Protein AF-A0A0G4L3D1-F1 (afdb_monomer_lite)

Radius of gyration: 15.64 Å; chains: 1; bounding box: 36×28×58 Å

Secondary structure (DSSP, 8-state):
----------PPPTT--EEEEEE-SSEEEEEETTS-EEEEETTS-EEEEE--SS-SEEEEEEETTEEEEEEEEEE-TTSSEEEEEEEEETTTTEEEEEEEEP-PPTT-EEEEEEEETTEEEEEEE-

Foldseek 3Di:
DPDDDLDDDDDDPPPKDFQEWEDAPFWIWTAIPVQKIWIAGPNGHTDDIDGAPAPDWHYWYYYHQKIKTKHFDDQDPVRDTFIFIWIARPVVRGTPGHRHTDDDDPPWDWPDWYADPVGIDTDIDD

Sequence (126 aa):
MWTQRHDWRIQLPKDEHVLAMSLSESFVTVTTTANYVRVYTLFGLPYRVYRPKNTPMVTCASWKDYVLTMGNGPVGADGYTKLLCTIENVKTDTICQNEDTVALPDGATLKSVFFSDSGVCLHPKP

pLDDT: mean 92.03, std 8.48, range [49.12, 98.19]

Organism: Verticillium longisporum (NCBI:txid100787)

InterPro domains:
  IPR022100 WDHD1/CFT4, second beta-propeller [PF12341] (2-120)

Structure (mmCIF, N/CA/C/O backbone):
data_AF-A0A0G4L3D1-F1
#
_entry.id   AF-A0A0G4L3D1-F1
#
loop_
_atom_site.group_PDB
_atom_site.id
_atom_site.type_symbol
_atom_site.label_atom_id
_atom_site.label_alt_id
_atom_site.label_comp_id
_atom_site.label_asym_id
_atom_site.label_entity_id
_atom_site.label_seq_id
_atom_site.pdbx_PDB_in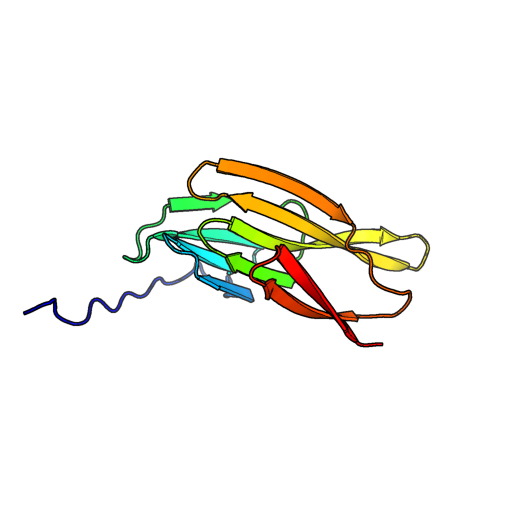s_code
_atom_site.Cartn_x
_atom_site.Cartn_y
_atom_site.Cartn_z
_atom_site.occupancy
_atom_site.B_iso_or_equiv
_atom_site.auth_seq_id
_atom_site.auth_comp_id
_atom_site.auth_asym_id
_atom_site.auth_atom_id
_atom_site.pdbx_PDB_model_num
ATOM 1 N N . MET A 1 1 ? -7.268 -0.725 35.496 1.00 49.12 1 MET A N 1
ATOM 2 C CA . MET A 1 1 ? -7.623 -1.886 34.652 1.00 49.12 1 MET A CA 1
ATOM 3 C C . MET A 1 1 ? -7.678 -1.391 33.208 1.00 49.12 1 MET A C 1
ATOM 5 O O . MET A 1 1 ? -8.707 -0.885 32.787 1.00 49.12 1 MET A O 1
ATOM 9 N N . TRP A 1 2 ? -6.543 -1.384 32.495 1.00 58.69 2 TRP A N 1
ATOM 10 C CA . TRP A 1 2 ? -6.429 -0.816 31.138 1.00 58.69 2 TRP A CA 1
ATOM 11 C C . TRP A 1 2 ? -6.859 -1.875 30.109 1.00 58.69 2 TRP A C 1
ATOM 13 O O . TRP A 1 2 ? -6.044 -2.590 29.540 1.00 58.69 2 TRP A O 1
ATOM 23 N N . THR A 1 3 ? -8.188 -2.014 30.073 1.00 57.81 3 THR A N 1
ATOM 24 C CA . THR A 1 3 ? -9.112 -2.566 29.067 1.00 57.81 3 THR A CA 1
ATOM 25 C C . THR A 1 3 ? -8.902 -3.968 28.469 1.00 57.81 3 THR A C 1
ATOM 27 O O . THR A 1 3 ? -7.863 -4.350 27.944 1.00 57.81 3 THR A O 1
ATOM 30 N N . GLN A 1 4 ? -10.001 -4.733 28.540 1.00 59.94 4 GLN A N 1
ATOM 31 C CA . GLN A 1 4 ? -10.240 -6.034 27.912 1.00 59.94 4 GLN A CA 1
ATOM 32 C C . GLN A 1 4 ? -9.894 -6.026 26.414 1.00 59.94 4 GLN A C 1
ATOM 34 O O . GLN A 1 4 ? -10.184 -5.049 25.723 1.00 59.94 4 GLN A O 1
ATOM 39 N N . ARG A 1 5 ? -9.339 -7.145 25.920 1.00 59.12 5 ARG A N 1
ATOM 40 C CA . ARG A 1 5 ? -9.034 -7.409 24.499 1.00 59.12 5 ARG A CA 1
ATOM 41 C C . ARG A 1 5 ? -10.134 -6.870 23.567 1.00 59.12 5 ARG A C 1
ATOM 43 O O . ARG A 1 5 ? -11.189 -7.483 23.458 1.00 59.12 5 ARG A O 1
ATOM 50 N N . HIS A 1 6 ? -9.856 -5.768 22.870 1.00 69.56 6 HIS A N 1
ATOM 51 C CA . HIS A 1 6 ? -10.617 -5.304 21.704 1.00 69.56 6 HIS A CA 1
ATOM 52 C C . HIS A 1 6 ? -9.969 -5.875 20.438 1.00 69.56 6 HIS A C 1
ATOM 54 O O . HIS A 1 6 ? -9.317 -5.176 19.668 1.00 69.56 6 HIS A O 1
ATOM 60 N N . ASP A 1 7 ? -10.083 -7.190 20.275 1.00 85.12 7 ASP A N 1
ATOM 61 C CA . ASP A 1 7 ? -9.880 -7.834 18.978 1.00 85.12 7 ASP A CA 1
ATOM 62 C C . ASP A 1 7 ? -11.055 -7.445 18.074 1.00 85.12 7 ASP A C 1
ATOM 64 O O . ASP A 1 7 ? -12.212 -7.509 18.489 1.00 85.12 7 ASP A O 1
ATOM 68 N N . TRP A 1 8 ? -10.760 -7.017 16.851 1.00 92.06 8 TRP A N 1
ATOM 69 C CA . TRP A 1 8 ? -11.767 -6.746 15.834 1.00 92.06 8 TRP A CA 1
ATOM 70 C C . TRP A 1 8 ? -11.387 -7.459 14.542 1.00 92.06 8 TRP A C 1
ATOM 72 O O . TRP A 1 8 ? -10.215 -7.706 14.255 1.00 92.06 8 TRP A O 1
ATOM 82 N N . ARG A 1 9 ? -12.402 -7.816 13.756 1.00 93.62 9 ARG A N 1
ATOM 83 C CA . ARG A 1 9 ? -12.241 -8.458 12.452 1.00 93.62 9 ARG A CA 1
ATOM 84 C C . ARG A 1 9 ? -13.143 -7.767 11.448 1.00 93.62 9 ARG A C 1
ATOM 86 O O . ARG A 1 9 ? -14.285 -7.446 11.761 1.00 93.62 9 ARG A O 1
ATOM 93 N N . ILE A 1 10 ? -12.629 -7.580 10.240 1.00 93.44 10 ILE A N 1
ATOM 94 C CA . ILE A 1 10 ? -13.386 -7.056 9.105 1.00 93.44 10 ILE A CA 1
ATOM 95 C C . ILE A 1 10 ? -13.343 -8.107 8.010 1.00 93.44 10 ILE A C 1
ATOM 97 O O . ILE A 1 10 ? -12.271 -8.575 7.630 1.00 93.44 10 ILE A O 1
ATOM 101 N N . GLN A 1 11 ? -14.516 -8.474 7.507 1.00 95.31 11 GLN A N 1
ATOM 102 C CA . GLN A 1 11 ? -14.622 -9.321 6.332 1.00 95.31 11 GLN A CA 1
ATOM 103 C C . GLN A 1 11 ? -14.558 -8.442 5.082 1.00 95.31 11 GLN A C 1
ATOM 105 O O . GLN A 1 11 ? -15.332 -7.493 4.943 1.00 95.31 11 GLN A O 1
ATOM 110 N N . LEU A 1 12 ? -13.619 -8.743 4.185 1.00 96.31 12 LEU A N 1
ATOM 111 C CA . LEU A 1 12 ? -13.556 -8.089 2.881 1.00 96.31 12 LEU A CA 1
ATOM 112 C C . LEU A 1 12 ? -14.710 -8.568 1.983 1.00 96.31 12 LEU A C 1
ATOM 114 O O . LEU A 1 12 ? -15.246 -9.660 2.204 1.00 96.31 12 LEU A O 1
ATOM 118 N N . PRO A 1 13 ? -15.108 -7.766 0.978 1.00 96.62 13 PRO A N 1
ATOM 119 C CA . PRO A 1 13 ? -16.026 -8.206 -0.064 1.00 96.62 13 PRO A CA 1
ATOM 120 C C . PRO A 1 13 ? -15.632 -9.550 -0.677 1.00 96.62 13 PRO A C 1
ATOM 122 O O . PRO A 1 13 ? -14.471 -9.960 -0.660 1.00 96.62 13 PRO A O 1
ATOM 125 N N . LYS A 1 14 ? -16.625 -10.236 -1.245 1.00 96.25 14 LYS A N 1
ATOM 126 C CA . LYS A 1 14 ? -16.406 -11.508 -1.931 1.00 96.25 14 LYS A CA 1
ATOM 127 C C . LYS A 1 14 ? -15.334 -11.343 -3.019 1.00 96.25 14 LYS A C 1
ATOM 129 O O . LYS A 1 14 ? -15.352 -10.353 -3.745 1.00 96.25 14 LYS A O 1
ATOM 134 N N . ASP A 1 15 ? -14.429 -12.316 -3.103 1.00 95.81 15 ASP A N 1
ATOM 135 C CA . ASP A 1 15 ? -13.325 -12.374 -4.073 1.00 95.81 15 ASP A CA 1
ATOM 136 C C . ASP A 1 15 ? -12.270 -11.250 -3.919 1.00 95.81 15 ASP A C 1
ATOM 138 O O . ASP A 1 15 ? -11.380 -11.094 -4.756 1.00 95.81 15 ASP A O 1
ATOM 142 N N . GLU A 1 16 ? -12.317 -10.490 -2.818 1.00 97.62 16 GLU A N 1
ATOM 143 C CA . GLU A 1 16 ? -11.290 -9.525 -2.433 1.00 97.62 16 GLU A CA 1
ATOM 144 C C . GLU A 1 16 ? -10.445 -10.076 -1.278 1.00 97.62 16 GLU A C 1
ATOM 146 O O . GLU A 1 16 ? -10.946 -10.378 -0.193 1.00 97.62 16 GLU A O 1
ATOM 151 N N . HIS A 1 17 ? -9.134 -10.173 -1.495 1.00 97.44 17 HIS A N 1
ATOM 152 C CA . HIS A 1 17 ? -8.185 -10.667 -0.505 1.00 97.44 17 HIS A CA 1
ATOM 153 C C . HIS A 1 17 ? -7.188 -9.580 -0.116 1.00 97.44 17 HIS A C 1
ATOM 155 O O . HIS A 1 17 ? -6.858 -8.697 -0.911 1.00 97.44 17 HIS A O 1
ATOM 161 N N . VAL A 1 18 ? -6.686 -9.660 1.116 1.00 97.50 18 VAL A N 1
ATOM 162 C CA . VAL A 1 18 ? -5.550 -8.848 1.556 1.00 97.50 18 VAL A CA 1
ATOM 163 C C . VAL A 1 18 ? -4.331 -9.225 0.718 1.00 97.50 18 VAL A C 1
ATOM 165 O O . VAL A 1 18 ? -3.970 -10.398 0.651 1.00 97.50 18 VAL A O 1
ATOM 168 N N . LEU A 1 19 ? -3.700 -8.225 0.107 1.00 97.25 19 LEU A N 1
ATOM 169 C CA . LEU A 1 19 ? -2.435 -8.375 -0.604 1.00 97.25 19 LEU A CA 1
ATOM 170 C C . LEU A 1 19 ? -1.258 -8.018 0.313 1.00 97.25 19 LEU A C 1
ATOM 172 O O . LEU A 1 19 ? -0.356 -8.824 0.511 1.00 97.25 19 LEU A O 1
ATOM 176 N N . ALA A 1 20 ? -1.284 -6.818 0.890 1.00 97.50 20 ALA A N 1
ATOM 177 C CA . ALA A 1 20 ? -0.294 -6.348 1.853 1.00 97.50 20 ALA A CA 1
ATOM 178 C C . ALA A 1 20 ? -0.948 -5.427 2.884 1.00 97.50 20 ALA A C 1
ATOM 180 O O . ALA A 1 20 ? -1.997 -4.828 2.626 1.00 97.50 20 ALA A O 1
ATOM 181 N N . MET A 1 21 ? -0.320 -5.312 4.053 1.00 97.69 21 MET A N 1
ATOM 182 C CA . MET A 1 21 ? -0.798 -4.474 5.147 1.00 97.69 21 MET A CA 1
ATOM 183 C C . MET A 1 21 ? 0.350 -3.742 5.825 1.00 97.69 21 MET A C 1
ATOM 185 O O . MET A 1 21 ? 1.457 -4.269 5.921 1.00 97.69 21 MET A O 1
ATOM 189 N N . SER A 1 22 ? 0.059 -2.564 6.362 1.00 98.00 22 SER A N 1
ATOM 190 C CA . SER A 1 22 ? 0.980 -1.804 7.197 1.00 98.00 22 SER A CA 1
ATOM 191 C C . SER A 1 22 ? 0.256 -1.156 8.377 1.00 98.00 22 SER A C 1
ATOM 193 O O . SER A 1 22 ? -0.955 -0.921 8.343 1.00 98.00 22 SER A O 1
ATOM 195 N N . LEU A 1 23 ? 1.013 -0.891 9.441 1.00 97.56 23 LEU A N 1
ATOM 196 C CA . LEU A 1 23 ? 0.530 -0.276 10.672 1.00 97.56 23 LEU A CA 1
ATOM 197 C C . LEU A 1 23 ? 1.222 1.075 10.866 1.00 97.56 23 LEU A C 1
ATOM 199 O O . LEU A 1 23 ? 2.447 1.136 10.960 1.00 97.56 23 LEU A O 1
ATOM 203 N N . SER A 1 24 ? 0.427 2.138 10.908 1.00 96.38 24 SER A N 1
ATOM 204 C CA . SER A 1 24 ? 0.829 3.505 11.235 1.00 96.38 24 SER A CA 1
ATOM 205 C C . SER A 1 24 ? 0.543 3.789 12.722 1.00 96.38 24 SER A C 1
ATOM 207 O O . SER A 1 24 ? -0.006 2.942 13.429 1.00 96.38 24 SER A O 1
ATOM 209 N N . GLU A 1 25 ? 0.896 4.974 13.222 1.00 96.38 25 GLU A N 1
ATOM 210 C CA . GLU A 1 25 ? 0.558 5.400 14.591 1.00 96.38 25 GLU A CA 1
ATOM 211 C C . GLU A 1 25 ? -0.955 5.467 14.838 1.00 96.38 25 GLU A C 1
ATOM 213 O O . GLU A 1 25 ? -1.408 5.178 15.945 1.00 96.38 25 GLU A O 1
ATOM 218 N N . SER A 1 26 ? -1.735 5.845 13.823 1.00 97.19 26 SER A N 1
ATOM 219 C CA . SER A 1 26 ? -3.179 6.064 13.948 1.00 97.19 26 SER A CA 1
ATOM 220 C C . SER A 1 26 ? -4.036 5.071 13.143 1.00 97.19 26 SER A C 1
ATOM 222 O O . SER A 1 26 ? -5.237 4.949 13.412 1.00 97.19 26 SER A O 1
ATOM 224 N N . PHE A 1 27 ? -3.464 4.360 12.164 1.00 97.94 27 PHE A N 1
ATOM 225 C CA . PHE A 1 27 ? -4.231 3.602 11.172 1.00 97.94 27 PHE A CA 1
ATOM 226 C C . PHE A 1 27 ? -3.616 2.253 10.790 1.00 97.94 27 PHE A C 1
ATOM 228 O O . PHE A 1 27 ? -2.405 2.049 10.802 1.00 97.94 27 PHE A O 1
ATOM 235 N N . VAL A 1 28 ? -4.482 1.340 10.358 1.00 98.00 28 VAL A N 1
ATOM 236 C CA . VAL A 1 28 ? -4.126 0.134 9.608 1.00 98.00 28 VAL A CA 1
ATOM 237 C C . VAL A 1 28 ? -4.419 0.401 8.136 1.00 98.00 28 VAL A C 1
ATOM 239 O O . VAL A 1 28 ? -5.562 0.694 7.784 1.00 98.00 28 VAL A O 1
ATOM 242 N N . THR A 1 29 ? -3.411 0.276 7.274 1.00 98.19 29 THR A N 1
ATOM 243 C CA . THR A 1 29 ? -3.592 0.371 5.819 1.00 98.19 29 THR A CA 1
ATOM 244 C C . THR A 1 29 ? -3.510 -1.010 5.194 1.00 98.19 29 THR A C 1
ATOM 246 O O . THR A 1 29 ? -2.612 -1.790 5.500 1.00 98.19 29 THR A O 1
ATOM 249 N N . VAL A 1 30 ? -4.460 -1.317 4.316 1.00 98.19 30 VAL A N 1
ATOM 250 C CA . VAL A 1 30 ? -4.595 -2.609 3.648 1.00 98.19 30 VAL A CA 1
ATOM 251 C C . VAL A 1 30 ? -4.685 -2.377 2.148 1.00 98.19 30 VAL A C 1
ATOM 253 O O . VAL A 1 30 ? -5.579 -1.678 1.679 1.00 98.19 30 VAL A O 1
ATOM 256 N N . THR A 1 31 ? -3.787 -2.994 1.390 1.00 97.75 31 THR A N 1
ATOM 257 C CA . THR A 1 31 ? -3.898 -3.109 -0.069 1.00 97.75 31 THR A CA 1
ATOM 258 C C . THR A 1 31 ? -4.528 -4.453 -0.412 1.00 97.75 31 THR A C 1
ATOM 260 O O . THR A 1 31 ? -4.276 -5.450 0.273 1.00 97.75 31 THR A O 1
ATOM 263 N N . THR A 1 32 ? -5.370 -4.502 -1.442 1.00 97.75 32 THR A N 1
ATOM 264 C CA . THR A 1 32 ? -6.128 -5.714 -1.781 1.00 97.75 32 THR A CA 1
ATOM 265 C C . THR A 1 32 ? -5.921 -6.167 -3.217 1.00 97.75 32 THR A C 1
ATOM 267 O O . THR A 1 32 ? -5.543 -5.387 -4.093 1.00 97.75 32 THR A O 1
ATOM 270 N N . THR A 1 33 ? -6.219 -7.441 -3.474 1.00 96.62 33 THR A N 1
ATOM 271 C CA . THR A 1 33 ? -6.174 -8.049 -4.815 1.00 96.62 33 THR A CA 1
ATOM 272 C C . THR A 1 33 ? -7.165 -7.419 -5.796 1.00 96.62 33 THR A C 1
ATOM 274 O O . THR A 1 33 ? -6.986 -7.532 -7.004 1.00 96.62 33 THR A O 1
ATOM 277 N N . ALA A 1 34 ? -8.189 -6.719 -5.297 1.00 96.00 34 ALA A N 1
ATOM 278 C CA . ALA A 1 34 ? -9.160 -5.982 -6.105 1.00 96.00 34 ALA A CA 1
ATOM 279 C C . ALA A 1 34 ? -8.714 -4.541 -6.434 1.00 96.00 34 ALA A C 1
ATOM 281 O O . ALA A 1 34 ? -9.520 -3.746 -6.925 1.00 96.00 34 ALA A O 1
ATOM 282 N N . ASN A 1 35 ? -7.443 -4.202 -6.183 1.00 94.56 35 ASN A N 1
ATOM 283 C CA . ASN A 1 35 ? -6.859 -2.877 -6.400 1.00 94.56 35 ASN A CA 1
ATOM 284 C C . ASN A 1 35 ? -7.528 -1.774 -5.568 1.00 94.56 35 ASN A C 1
ATOM 286 O O . ASN A 1 35 ? -7.794 -0.682 -6.071 1.00 94.56 35 ASN A O 1
ATOM 290 N N . TYR A 1 36 ? -7.796 -2.052 -4.291 1.00 96.62 36 TYR A N 1
ATOM 291 C CA . TYR A 1 36 ? -8.198 -1.037 -3.321 1.00 96.62 36 TYR A CA 1
ATOM 292 C C . TYR A 1 36 ? -7.126 -0.841 -2.254 1.00 96.62 36 TYR A C 1
ATOM 294 O O . TYR A 1 36 ? -6.484 -1.794 -1.811 1.00 96.62 36 TYR A O 1
ATOM 302 N N . VAL A 1 37 ? -6.989 0.404 -1.807 1.00 97.31 37 VAL A N 1
ATOM 303 C CA . VAL A 1 37 ? -6.387 0.752 -0.522 1.00 97.31 37 VAL A CA 1
ATOM 304 C C . VAL A 1 37 ? -7.522 1.031 0.453 1.00 97.31 37 VAL A C 1
ATOM 306 O O . VAL A 1 37 ? -8.399 1.857 0.190 1.00 97.31 37 VAL A O 1
ATOM 309 N N . ARG A 1 38 ? -7.521 0.317 1.574 1.00 98.06 38 ARG A N 1
ATOM 310 C CA . ARG A 1 38 ? -8.498 0.425 2.656 1.00 98.06 38 ARG A CA 1
ATOM 311 C C . ARG A 1 38 ? -7.767 0.842 3.923 1.00 98.06 38 ARG A C 1
ATOM 313 O O . ARG A 1 38 ? -6.864 0.142 4.373 1.00 98.06 38 ARG A O 1
ATOM 320 N N . VAL A 1 39 ? -8.162 1.974 4.486 1.00 98.06 39 VAL A N 1
ATOM 321 C CA . VAL A 1 39 ? -7.588 2.537 5.707 1.00 98.06 39 VAL A CA 1
ATOM 322 C C . VAL A 1 39 ? -8.613 2.396 6.822 1.00 98.06 39 VAL A C 1
ATOM 324 O O . VAL A 1 39 ? -9.761 2.824 6.674 1.00 98.06 39 VAL A O 1
ATOM 327 N N . TYR A 1 40 ? -8.193 1.808 7.935 1.00 97.81 40 TYR A N 1
ATOM 328 C CA . TYR A 1 40 ? -8.997 1.626 9.138 1.00 97.81 40 TYR A CA 1
ATOM 329 C C . TYR A 1 40 ? -8.328 2.317 10.316 1.00 97.81 40 TYR A C 1
ATOM 331 O O . TYR A 1 40 ? -7.103 2.367 10.396 1.00 97.81 40 TYR A O 1
ATOM 339 N N . THR A 1 41 ? -9.114 2.816 11.264 1.00 96.50 41 THR A N 1
ATOM 340 C CA . THR A 1 41 ? -8.570 3.220 12.566 1.00 96.50 41 THR A CA 1
ATOM 341 C C . THR A 1 41 ? -8.042 1.995 13.320 1.00 96.50 41 THR A C 1
ATOM 343 O O . THR A 1 41 ? -8.427 0.859 13.026 1.00 96.50 41 THR A O 1
ATOM 346 N N . LEU A 1 42 ? -7.224 2.204 14.356 1.00 95.00 42 LEU A N 1
ATOM 347 C CA . LEU A 1 42 ? -6.765 1.107 15.228 1.00 95.00 42 LEU A CA 1
ATOM 348 C C . LEU A 1 42 ? -7.909 0.343 15.924 1.00 95.00 42 LEU A C 1
ATOM 350 O O . LEU A 1 42 ? -7.700 -0.766 16.413 1.00 95.00 42 LEU A O 1
ATOM 354 N N . PHE A 1 43 ? -9.118 0.910 15.940 1.00 92.62 43 PHE A N 1
ATOM 355 C CA . PHE A 1 43 ? -10.326 0.314 16.513 1.00 92.62 43 PHE A CA 1
ATOM 356 C C . PHE A 1 43 ? -11.232 -0.362 15.468 1.00 92.62 43 PHE A C 1
ATOM 358 O O . PHE A 1 43 ? -12.347 -0.757 15.797 1.00 92.62 43 PHE A O 1
ATOM 365 N N . GLY A 1 44 ? -10.787 -0.477 14.213 1.00 93.12 44 GLY A N 1
ATOM 366 C CA . GLY A 1 44 ? -11.517 -1.192 13.162 1.00 93.12 44 GLY A CA 1
ATOM 367 C C . GLY A 1 44 ? -12.616 -0.383 12.474 1.00 93.12 44 GLY A C 1
ATOM 368 O O . GLY A 1 44 ? -13.444 -0.954 11.768 1.00 93.12 44 GLY A O 1
ATOM 369 N N . LEU A 1 45 ? -12.641 0.943 12.643 1.00 95.06 45 LEU A N 1
ATOM 370 C CA . LEU A 1 45 ? -13.577 1.797 11.909 1.00 95.06 45 LEU A CA 1
ATOM 371 C C . LEU A 1 45 ? -13.021 2.105 10.510 1.00 95.06 45 LEU A C 1
ATOM 373 O O . LEU A 1 45 ? -11.869 2.539 10.417 1.00 95.06 45 LEU A O 1
ATOM 377 N N . PRO A 1 46 ? -13.802 1.931 9.427 1.00 96.56 46 PRO A N 1
ATOM 378 C CA . PRO A 1 46 ? -13.401 2.369 8.093 1.00 96.56 46 PRO A CA 1
ATOM 379 C C . PRO A 1 46 ? -13.164 3.881 8.070 1.00 96.56 46 PRO A C 1
ATOM 381 O O . PRO A 1 46 ? -14.054 4.654 8.418 1.00 96.56 46 PRO A O 1
ATOM 384 N N . TYR A 1 47 ? -11.969 4.295 7.656 1.00 96.75 47 TYR A N 1
ATOM 385 C CA . TYR A 1 47 ? -11.586 5.702 7.542 1.00 96.75 47 TYR A CA 1
ATOM 386 C C . TYR A 1 47 ? -11.623 6.175 6.087 1.00 96.75 47 TYR A C 1
ATOM 3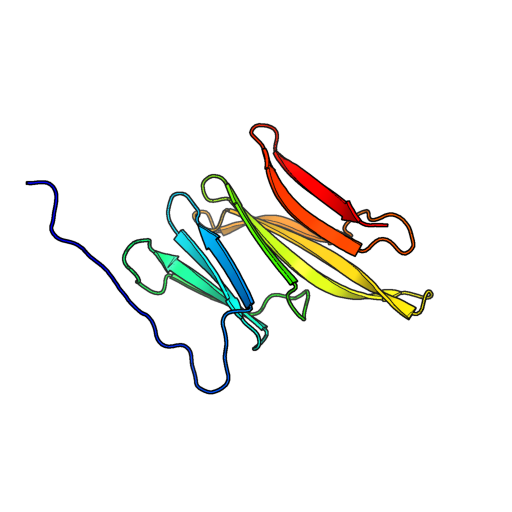88 O O . TYR A 1 47 ? -12.202 7.214 5.781 1.00 96.75 47 TYR A O 1
ATOM 396 N N . ARG A 1 48 ? -11.041 5.392 5.170 1.00 96.19 48 ARG A N 1
ATOM 397 C CA . ARG A 1 48 ? -10.981 5.723 3.740 1.00 96.19 48 ARG A CA 1
ATOM 398 C C . ARG A 1 48 ? -10.863 4.462 2.892 1.00 96.19 48 ARG A C 1
ATOM 400 O O . ARG A 1 48 ? -10.185 3.512 3.275 1.00 96.19 48 ARG A O 1
ATOM 407 N N . VAL A 1 49 ? -11.488 4.472 1.718 1.00 96.94 49 VAL A N 1
ATOM 408 C CA . VAL A 1 49 ? -11.298 3.450 0.682 1.00 96.94 49 VAL A CA 1
ATOM 409 C C . VAL A 1 49 ? -11.096 4.154 -0.649 1.00 96.94 49 VAL A C 1
ATOM 411 O O . VAL A 1 49 ? -11.902 5.003 -1.022 1.00 96.94 49 VAL A O 1
ATOM 414 N N . TYR A 1 50 ? -10.029 3.817 -1.365 1.00 95.69 50 TYR A N 1
ATOM 415 C CA . TYR A 1 50 ? -9.743 4.395 -2.675 1.00 95.69 50 TYR A CA 1
ATOM 416 C C . TYR A 1 50 ? -9.038 3.390 -3.583 1.00 95.69 50 TYR A C 1
ATOM 418 O O . TYR A 1 50 ? -8.529 2.370 -3.120 1.00 95.69 50 TYR A O 1
ATOM 426 N N . ARG A 1 51 ? -9.028 3.663 -4.890 1.00 94.50 51 ARG A N 1
ATOM 427 C CA . ARG A 1 51 ? -8.223 2.900 -5.847 1.00 94.50 51 ARG A CA 1
ATOM 428 C C . ARG A 1 51 ? -6.895 3.626 -6.064 1.00 94.50 51 ARG A C 1
ATOM 430 O 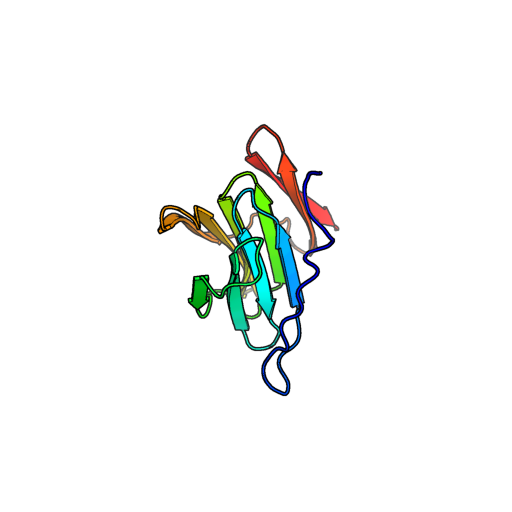O . ARG A 1 51 ? -6.934 4.809 -6.408 1.00 94.50 51 ARG A O 1
ATOM 437 N N . PRO A 1 52 ? -5.747 2.966 -5.848 1.00 92.69 52 PRO A N 1
ATOM 438 C CA . PRO A 1 52 ? -4.464 3.532 -6.214 1.00 92.69 52 PRO A CA 1
ATOM 439 C C . PRO A 1 52 ? -4.354 3.557 -7.741 1.00 92.69 52 PRO A C 1
ATOM 441 O O . PRO A 1 52 ? -5.038 2.809 -8.443 1.00 92.69 52 PRO A O 1
ATOM 444 N N . LYS A 1 53 ? -3.516 4.444 -8.262 1.00 88.88 53 LYS A N 1
ATOM 445 C CA . LYS A 1 53 ? -3.334 4.592 -9.709 1.00 88.88 53 LYS A CA 1
ATOM 446 C C . LYS A 1 53 ? -2.317 3.586 -10.268 1.00 88.88 53 LYS A C 1
ATOM 448 O O . LYS A 1 53 ? -2.510 3.046 -11.354 1.00 88.88 53 LYS A O 1
ATOM 453 N N . ASN A 1 54 ? -1.289 3.268 -9.483 1.00 87.44 54 ASN A N 1
ATOM 454 C CA . ASN A 1 54 ? -0.301 2.228 -9.750 1.00 87.44 54 ASN A CA 1
ATOM 455 C C . ASN A 1 54 ? -0.880 0.847 -9.408 1.00 87.44 54 ASN A C 1
ATOM 457 O O . ASN A 1 54 ? -0.917 0.436 -8.250 1.00 87.44 54 ASN A O 1
ATOM 461 N N . THR A 1 55 ? -1.367 0.129 -10.421 1.00 89.94 55 THR A N 1
ATOM 462 C CA . THR A 1 55 ? -2.012 -1.179 -10.250 1.00 89.94 55 THR A CA 1
ATOM 463 C C . THR A 1 55 ? -1.444 -2.222 -11.220 1.00 89.94 55 THR A C 1
ATOM 465 O O . THR A 1 55 ? -1.152 -1.891 -12.367 1.00 89.94 55 THR A O 1
ATOM 468 N N . PRO A 1 56 ? -1.319 -3.498 -10.805 1.00 93.38 56 PRO A N 1
ATOM 469 C CA . PRO A 1 56 ? -1.646 -4.028 -9.480 1.00 93.38 56 PRO A CA 1
ATOM 470 C C . PRO A 1 56 ? -0.707 -3.529 -8.374 1.00 93.38 56 PRO A C 1
ATOM 472 O O . PRO A 1 56 ? 0.466 -3.244 -8.614 1.00 93.38 56 PRO A O 1
ATOM 475 N N . MET A 1 57 ? -1.245 -3.428 -7.158 1.00 94.94 57 MET A N 1
ATOM 476 C CA . MET A 1 57 ? -0.443 -3.160 -5.963 1.00 94.94 57 MET A CA 1
ATOM 477 C C . MET A 1 57 ? 0.548 -4.303 -5.715 1.00 94.94 57 MET A C 1
ATOM 479 O O . MET A 1 57 ? 0.299 -5.441 -6.105 1.00 94.94 57 MET A O 1
ATOM 483 N N . VAL A 1 58 ? 1.664 -3.996 -5.056 1.00 95.44 58 VAL A N 1
ATOM 484 C CA . VAL A 1 58 ? 2.726 -4.954 -4.710 1.00 95.44 58 VAL A CA 1
ATOM 485 C C . VAL A 1 58 ? 2.951 -5.000 -3.205 1.00 95.44 58 VAL A C 1
ATOM 487 O O . VAL A 1 58 ? 3.026 -6.081 -2.630 1.00 95.44 58 VAL A O 1
ATOM 490 N N . THR A 1 59 ? 3.067 -3.845 -2.546 1.00 96.38 59 THR A N 1
ATOM 491 C CA . THR A 1 59 ? 3.304 -3.784 -1.097 1.00 96.38 59 THR A CA 1
ATOM 492 C C . THR A 1 59 ? 2.947 -2.416 -0.514 1.00 96.38 59 THR A C 1
ATOM 494 O O . THR A 1 59 ? 2.718 -1.447 -1.244 1.00 96.38 59 THR A O 1
ATOM 497 N N . CYS A 1 60 ? 2.915 -2.333 0.814 1.00 97.06 60 CYS A N 1
ATOM 498 C CA . CYS A 1 60 ? 2.818 -1.087 1.555 1.00 97.06 60 CYS A CA 1
ATOM 499 C C . CYS A 1 60 ? 3.655 -1.136 2.839 1.00 97.06 60 CYS A C 1
ATOM 501 O O . CYS A 1 60 ? 3.877 -2.201 3.414 1.00 97.06 60 CYS A O 1
ATOM 503 N N . ALA A 1 61 ? 4.097 0.028 3.303 1.00 97.75 61 ALA A N 1
ATOM 504 C CA . ALA A 1 61 ? 4.823 0.200 4.557 1.00 97.75 61 ALA A CA 1
ATOM 505 C C . ALA A 1 61 ? 4.374 1.496 5.239 1.00 97.75 61 ALA A C 1
ATOM 507 O O . ALA A 1 61 ? 3.854 2.396 4.580 1.00 97.75 61 ALA A O 1
ATOM 508 N N . SER A 1 62 ? 4.590 1.614 6.548 1.00 97.06 62 SER A N 1
ATOM 509 C CA . SER A 1 62 ? 4.185 2.803 7.304 1.00 97.06 62 SER A CA 1
ATOM 510 C C . SER A 1 62 ? 5.231 3.232 8.324 1.00 97.06 62 SER A C 1
ATOM 512 O O . SER A 1 62 ? 5.960 2.398 8.858 1.00 97.06 62 SER A O 1
ATOM 514 N N . TRP A 1 63 ? 5.275 4.536 8.595 1.00 96.06 63 TRP A N 1
ATOM 515 C CA . TRP A 1 63 ? 6.055 5.155 9.667 1.00 96.06 63 TRP A CA 1
ATOM 516 C C . TRP A 1 63 ? 5.367 6.427 10.137 1.00 96.06 63 TRP A C 1
ATOM 518 O O . TRP A 1 63 ? 5.022 7.283 9.320 1.00 96.06 63 TRP A O 1
ATOM 528 N N . LYS A 1 64 ? 5.148 6.560 11.449 1.00 95.12 64 LYS A N 1
ATOM 529 C CA . LYS A 1 64 ? 4.195 7.541 11.992 1.00 95.12 64 LYS A CA 1
ATOM 530 C C . LYS A 1 64 ? 2.854 7.385 11.274 1.00 95.12 64 LYS A C 1
ATOM 532 O O . LYS A 1 64 ? 2.368 6.267 11.185 1.00 95.12 64 LYS A O 1
ATOM 537 N N . ASP A 1 65 ? 2.299 8.450 10.706 1.00 96.25 65 ASP A N 1
ATOM 538 C CA . ASP A 1 65 ? 1.117 8.396 9.837 1.00 96.25 65 ASP A CA 1
ATOM 539 C C . ASP A 1 65 ? 1.450 8.531 8.343 1.00 96.25 65 ASP A C 1
ATOM 541 O O . ASP A 1 65 ? 0.558 8.751 7.527 1.00 96.25 65 ASP A O 1
ATOM 545 N N . TYR A 1 66 ? 2.721 8.363 7.968 1.00 96.62 66 TYR A N 1
ATOM 546 C CA . TYR A 1 66 ? 3.121 8.218 6.574 1.00 96.62 66 TYR A CA 1
ATOM 547 C C . TYR A 1 66 ? 2.929 6.779 6.116 1.00 96.62 66 TYR A C 1
ATOM 549 O O . TYR A 1 66 ? 3.312 5.828 6.802 1.00 96.62 66 TYR A O 1
ATOM 557 N N . VAL A 1 67 ? 2.362 6.625 4.929 1.00 97.06 67 VAL A N 1
ATOM 558 C CA . VAL A 1 67 ? 2.154 5.351 4.260 1.00 97.06 67 VAL A CA 1
ATOM 559 C C . VAL A 1 67 ? 2.820 5.418 2.898 1.00 97.06 67 VAL A C 1
ATOM 561 O O . VAL A 1 67 ? 2.537 6.302 2.093 1.00 97.06 67 VAL A O 1
ATOM 564 N N . LEU A 1 68 ? 3.703 4.457 2.651 1.00 96.88 68 LEU A N 1
ATOM 565 C CA . LEU A 1 68 ? 4.223 4.155 1.332 1.00 96.88 68 LEU A CA 1
ATOM 566 C C . LEU A 1 68 ? 3.372 3.048 0.721 1.00 96.88 68 LEU A C 1
ATOM 568 O O . LEU A 1 68 ? 3.166 2.000 1.333 1.00 96.88 68 LEU A O 1
ATOM 572 N N . THR A 1 69 ? 2.922 3.270 -0.504 1.00 96.69 69 THR A N 1
ATOM 573 C CA . THR A 1 69 ? 2.260 2.274 -1.343 1.00 96.69 69 THR A CA 1
ATOM 574 C C . THR A 1 69 ? 3.084 2.078 -2.608 1.00 96.69 69 THR A C 1
ATOM 576 O O . THR A 1 69 ? 3.557 3.040 -3.209 1.00 96.69 69 THR A O 1
ATOM 579 N N . MET A 1 70 ? 3.292 0.823 -3.001 1.00 96.38 70 MET A N 1
ATOM 580 C CA . MET A 1 70 ? 4.019 0.455 -4.213 1.00 96.38 70 MET A CA 1
ATOM 581 C C . MET A 1 70 ? 3.177 -0.454 -5.087 1.00 96.38 70 MET A C 1
ATOM 583 O O . MET A 1 70 ? 2.591 -1.421 -4.598 1.00 96.38 70 MET A O 1
ATOM 587 N N . GLY A 1 71 ? 3.173 -0.169 -6.381 1.00 96.06 71 GLY A N 1
ATOM 588 C CA . GLY A 1 71 ? 2.415 -0.902 -7.383 1.00 96.06 71 GLY A CA 1
ATOM 589 C C . GLY A 1 71 ? 3.082 -0.821 -8.747 1.00 96.06 71 GLY A C 1
ATOM 590 O O . GLY A 1 71 ? 3.988 -0.013 -8.968 1.00 96.06 71 GLY A O 1
ATOM 591 N N . ASN A 1 72 ? 2.634 -1.672 -9.660 1.00 94.75 72 ASN A N 1
ATOM 592 C CA . ASN A 1 72 ? 3.136 -1.694 -11.024 1.00 94.75 72 ASN A CA 1
ATOM 593 C C . ASN A 1 72 ? 2.588 -0.496 -11.807 1.00 94.75 72 ASN A C 1
ATOM 595 O O . ASN A 1 72 ? 1.392 -0.209 -11.792 1.00 94.75 72 ASN A O 1
ATOM 599 N N . GLY A 1 73 ? 3.489 0.207 -12.481 1.00 92.94 73 GLY A N 1
ATOM 600 C CA . GLY A 1 73 ? 3.183 1.241 -13.453 1.00 92.94 73 GLY A CA 1
ATOM 601 C C . GLY A 1 73 ? 3.177 0.708 -14.887 1.00 92.94 73 GLY A C 1
ATOM 602 O O . GLY A 1 73 ? 3.111 -0.506 -15.112 1.00 92.94 73 GLY A O 1
ATOM 603 N N . PRO A 1 74 ? 3.271 1.615 -15.873 1.00 91.06 74 PRO A N 1
ATOM 604 C CA . PRO A 1 74 ? 3.326 1.259 -17.283 1.00 91.06 74 PRO A CA 1
ATOM 605 C C . PRO A 1 74 ? 4.471 0.294 -17.616 1.00 91.06 74 PRO A C 1
ATOM 607 O O . PRO A 1 74 ? 5.528 0.287 -16.975 1.00 91.06 74 PRO A O 1
ATOM 610 N N . VAL A 1 75 ? 4.254 -0.504 -18.661 1.00 91.06 75 VAL A N 1
ATOM 611 C CA . VAL A 1 75 ? 5.282 -1.371 -19.242 1.00 91.06 75 VAL A CA 1
ATOM 612 C C . VAL A 1 75 ? 6.260 -0.512 -20.041 1.00 91.06 75 VAL A C 1
ATOM 614 O O . VAL A 1 75 ? 5.847 0.276 -20.892 1.00 91.06 75 VAL A O 1
ATOM 617 N N . GLY A 1 76 ? 7.550 -0.642 -19.739 1.00 86.38 76 GLY A N 1
ATOM 618 C CA . GLY A 1 76 ? 8.627 0.036 -20.448 1.00 86.38 76 GLY A CA 1
ATOM 619 C C . GLY A 1 76 ? 8.962 -0.617 -21.791 1.00 86.38 76 GLY A C 1
ATOM 620 O O . GLY A 1 76 ? 8.453 -1.680 -22.144 1.00 86.38 76 GLY A O 1
ATOM 621 N N . ALA A 1 77 ? 9.870 0.009 -22.542 1.00 87.94 77 ALA A N 1
ATOM 622 C CA . ALA A 1 77 ? 10.371 -0.530 -23.813 1.00 87.94 77 ALA A CA 1
ATOM 623 C C . ALA A 1 77 ? 11.141 -1.858 -23.655 1.00 87.94 77 ALA A C 1
ATOM 625 O O . ALA A 1 77 ? 11.304 -2.601 -24.617 1.00 87.94 77 ALA A O 1
ATOM 626 N N . ASP A 1 78 ? 11.593 -2.156 -22.439 1.00 86.50 78 ASP A N 1
ATOM 627 C CA . ASP A 1 78 ? 12.218 -3.415 -22.029 1.00 86.50 78 ASP A CA 1
ATOM 628 C C . ASP A 1 78 ? 11.206 -4.556 -21.813 1.00 86.50 78 ASP A C 1
ATOM 630 O O . ASP A 1 78 ? 11.610 -5.690 -21.564 1.00 86.50 78 ASP A O 1
ATOM 634 N N . GLY A 1 79 ? 9.900 -4.280 -21.910 1.00 87.88 79 GLY A N 1
ATOM 635 C CA . GLY A 1 79 ? 8.834 -5.262 -21.709 1.00 87.88 79 GLY A CA 1
ATOM 636 C C . GLY A 1 79 ? 8.488 -5.524 -20.241 1.00 87.88 79 GLY A C 1
ATOM 637 O O . GLY A 1 79 ? 7.626 -6.358 -19.965 1.00 87.88 79 GLY A O 1
ATOM 638 N N . TYR A 1 80 ? 9.102 -4.799 -19.300 1.00 87.31 80 TYR A N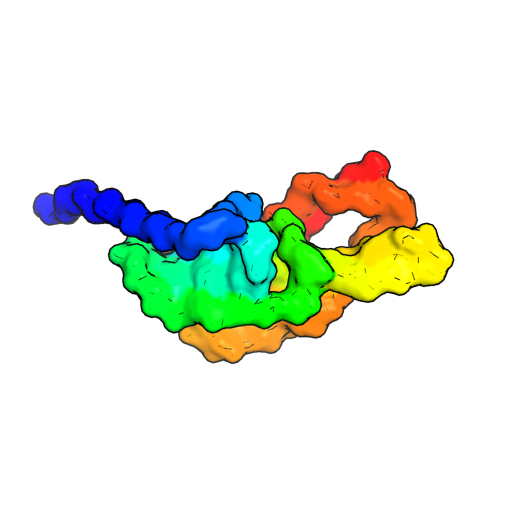 1
ATOM 639 C CA . TYR A 1 80 ? 8.846 -4.935 -17.867 1.00 87.31 80 TYR A CA 1
ATOM 640 C C . TYR A 1 80 ? 8.077 -3.730 -17.321 1.00 87.31 80 TYR A C 1
ATOM 642 O O . TYR A 1 80 ? 8.247 -2.594 -17.763 1.00 87.31 80 TYR A O 1
ATOM 650 N N . THR A 1 81 ? 7.219 -3.959 -16.327 1.00 89.69 81 THR A N 1
ATOM 651 C CA . THR A 1 81 ? 6.554 -2.869 -15.600 1.00 89.69 81 THR A CA 1
ATOM 652 C C . THR A 1 81 ? 7.562 -2.114 -14.745 1.00 89.69 81 THR A C 1
ATOM 654 O O . THR A 1 81 ? 8.363 -2.737 -14.044 1.00 89.69 81 THR A O 1
ATOM 657 N N . LYS A 1 82 ? 7.481 -0.784 -14.719 1.00 91.19 82 LYS A N 1
ATOM 658 C CA . LYS A 1 82 ? 8.233 0.015 -13.743 1.00 91.19 82 LYS A CA 1
ATOM 659 C C . LYS A 1 82 ? 7.443 0.110 -12.442 1.00 91.19 82 LYS A C 1
ATOM 661 O O . LYS A 1 82 ? 6.252 0.407 -12.469 1.00 91.19 82 LYS A O 1
ATOM 666 N N . LEU A 1 83 ? 8.081 -0.161 -11.305 1.00 94.56 83 LEU A N 1
ATOM 667 C CA . LEU A 1 83 ? 7.441 0.041 -10.006 1.00 94.56 83 LEU A CA 1
ATOM 668 C C . LEU A 1 83 ? 7.301 1.537 -9.737 1.00 94.56 83 LEU A C 1
ATOM 670 O O . LEU A 1 83 ? 8.252 2.295 -9.925 1.00 9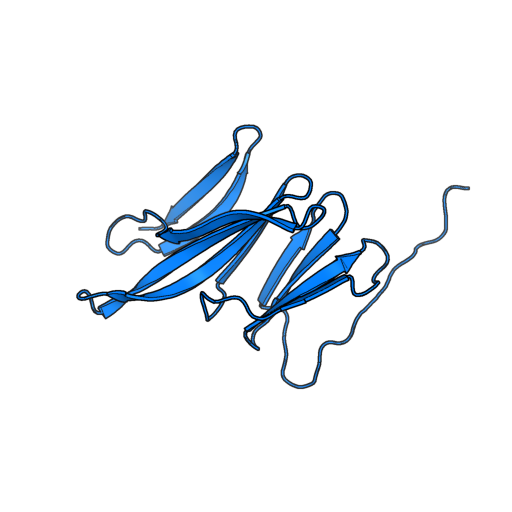4.56 83 LEU A O 1
ATOM 674 N N . LEU A 1 84 ? 6.121 1.937 -9.276 1.00 96.25 84 LEU A N 1
ATOM 675 C CA . LEU A 1 84 ? 5.810 3.303 -8.877 1.00 96.25 84 LEU A CA 1
ATOM 676 C C . LEU A 1 84 ? 5.492 3.322 -7.387 1.00 96.25 84 LEU A C 1
ATOM 678 O O . LEU A 1 84 ? 4.810 2.415 -6.891 1.00 96.25 84 LEU A O 1
ATOM 682 N N . CYS A 1 85 ? 5.943 4.356 -6.683 1.00 95.38 85 CYS A N 1
ATOM 683 C CA . CYS A 1 85 ? 5.624 4.576 -5.283 1.00 95.38 85 CYS A CA 1
ATOM 684 C C . CYS A 1 85 ? 4.838 5.863 -5.058 1.00 95.38 85 CYS A C 1
ATOM 686 O O . CYS A 1 85 ? 5.063 6.889 -5.693 1.00 95.38 85 CYS A O 1
ATOM 688 N N . THR A 1 86 ? 3.947 5.806 -4.079 1.00 96.50 86 THR A N 1
ATOM 689 C CA . THR A 1 86 ? 3.259 6.970 -3.529 1.00 96.50 86 THR A CA 1
ATOM 690 C C . THR A 1 86 ? 3.525 6.992 -2.035 1.00 96.50 86 THR A C 1
ATOM 692 O O . THR A 1 86 ? 3.397 5.962 -1.369 1.00 96.50 86 THR A O 1
ATOM 695 N N . ILE A 1 87 ? 3.905 8.156 -1.513 1.00 96.12 87 ILE A N 1
ATOM 696 C CA . ILE A 1 87 ? 4.076 8.392 -0.079 1.00 96.12 87 ILE A CA 1
ATOM 697 C C . ILE A 1 87 ? 3.094 9.478 0.319 1.00 96.12 87 ILE A C 1
ATOM 699 O O . ILE A 1 87 ? 3.174 10.602 -0.178 1.00 96.12 87 ILE A O 1
ATOM 703 N N . GLU A 1 88 ? 2.198 9.157 1.240 1.00 96.25 88 GLU A N 1
ATOM 704 C CA . GLU A 1 88 ? 1.211 10.096 1.762 1.00 96.25 88 GLU A CA 1
ATOM 705 C C . GLU A 1 88 ? 1.150 10.039 3.285 1.00 96.25 88 GLU A C 1
ATOM 707 O O . GLU A 1 88 ? 1.345 8.988 3.889 1.00 96.25 88 GLU A O 1
ATOM 712 N N . ASN A 1 89 ? 0.862 11.170 3.919 1.00 96.69 89 ASN A N 1
ATOM 713 C CA . ASN A 1 89 ? 0.405 11.193 5.296 1.00 96.69 89 ASN A CA 1
ATOM 714 C C . ASN A 1 89 ? -1.111 10.980 5.304 1.00 96.69 89 ASN A C 1
ATOM 716 O O . ASN A 1 89 ? -1.866 11.879 4.931 1.00 96.69 89 ASN A O 1
ATOM 720 N N . VAL A 1 90 ? -1.559 9.803 5.740 1.00 95.75 90 VAL A N 1
ATOM 721 C CA . VAL A 1 90 ? -2.984 9.431 5.692 1.00 95.75 90 VAL A CA 1
ATOM 722 C C . VAL A 1 90 ? -3.840 10.212 6.685 1.00 95.75 90 VAL A C 1
ATOM 724 O O . VAL A 1 90 ? -5.042 10.342 6.478 1.00 95.75 90 VAL A O 1
ATOM 727 N N . LYS A 1 91 ? -3.239 10.752 7.751 1.00 95.62 91 LYS A N 1
ATOM 728 C CA . LYS A 1 91 ? -3.953 11.528 8.772 1.00 95.62 91 LYS A CA 1
ATOM 729 C C . LYS A 1 91 ? -4.261 12.946 8.313 1.00 95.62 91 LYS A C 1
ATOM 731 O O . LYS A 1 91 ? -5.298 13.490 8.678 1.00 95.62 91 LYS A O 1
ATOM 736 N N . THR A 1 92 ? -3.344 13.548 7.559 1.00 96.12 92 THR A N 1
ATOM 737 C CA . THR A 1 92 ? -3.466 14.928 7.065 1.00 96.12 92 THR A CA 1
ATOM 738 C C . THR A 1 92 ? -3.833 15.007 5.588 1.00 96.12 92 THR A C 1
ATOM 740 O O . THR A 1 92 ? -3.904 16.108 5.049 1.00 96.12 92 THR A O 1
ATOM 743 N N . ASP A 1 93 ? -4.027 13.860 4.933 1.00 92.94 93 ASP A N 1
ATOM 744 C CA . ASP A 1 93 ? -4.292 13.741 3.495 1.00 92.94 93 ASP A CA 1
ATOM 745 C C . ASP A 1 93 ? -3.254 14.482 2.630 1.00 92.94 93 ASP A C 1
ATOM 747 O O . ASP A 1 93 ? -3.563 15.152 1.647 1.00 92.94 93 ASP A O 1
ATOM 751 N N . THR A 1 94 ? -1.986 14.431 3.046 1.00 96.56 94 THR A N 1
ATOM 752 C CA . THR A 1 94 ? -0.890 15.145 2.379 1.00 96.56 94 THR A CA 1
ATOM 753 C C . THR A 1 94 ? -0.049 14.178 1.566 1.00 96.56 94 THR A C 1
ATOM 755 O O . THR A 1 94 ? 0.578 13.285 2.129 1.00 96.56 94 THR A O 1
ATOM 758 N N . ILE A 1 95 ? 0.023 14.384 0.254 1.00 96.00 95 ILE A N 1
ATOM 759 C CA . ILE A 1 95 ? 0.845 13.565 -0.640 1.00 96.00 95 ILE A CA 1
ATOM 760 C C . ILE A 1 95 ? 2.252 14.170 -0.726 1.00 96.00 95 ILE A C 1
ATOM 762 O O . ILE A 1 95 ? 2.413 15.322 -1.121 1.00 96.00 95 ILE A O 1
ATOM 766 N N . CYS A 1 96 ? 3.268 13.393 -0.355 1.00 94.44 96 CYS A N 1
ATOM 767 C CA . CYS A 1 96 ? 4.679 13.784 -0.424 1.00 94.44 96 CYS A CA 1
ATOM 768 C C . CYS A 1 96 ? 5.341 13.338 -1.733 1.00 94.44 96 CYS A C 1
ATOM 770 O O . CYS A 1 96 ? 6.183 14.051 -2.267 1.00 94.44 96 CYS A O 1
ATOM 772 N N . GLN A 1 97 ? 4.964 12.157 -2.222 1.00 94.06 97 GLN A N 1
ATOM 773 C CA . GLN A 1 97 ? 5.393 11.570 -3.494 1.00 94.06 97 GLN A CA 1
ATOM 774 C C . GLN A 1 97 ? 4.180 10.928 -4.153 1.00 94.06 97 GLN A C 1
ATOM 776 O O . GLN A 1 97 ? 3.369 10.318 -3.453 1.00 94.06 97 GLN A O 1
ATOM 781 N N . ASN A 1 98 ? 4.040 11.059 -5.469 1.00 95.31 98 ASN A N 1
ATOM 782 C CA . ASN A 1 98 ? 2.844 10.628 -6.192 1.00 95.31 98 ASN A CA 1
ATOM 783 C C . ASN A 1 98 ? 3.240 9.904 -7.472 1.00 95.31 98 ASN A C 1
ATOM 785 O O . ASN A 1 98 ? 3.542 10.553 -8.469 1.00 95.31 98 ASN A O 1
ATOM 789 N N . GLU A 1 99 ? 3.196 8.573 -7.435 1.00 93.25 99 GLU A N 1
ATOM 790 C CA . GLU A 1 99 ? 3.554 7.719 -8.572 1.00 93.25 99 GLU A CA 1
ATOM 791 C C . GLU A 1 99 ? 4.993 7.919 -9.071 1.00 93.25 99 GLU A C 1
ATOM 793 O O . GLU A 1 99 ? 5.280 7.789 -10.262 1.00 93.25 99 GLU A O 1
ATOM 798 N N . ASP A 1 100 ? 5.915 8.199 -8.154 1.00 94.50 100 ASP A N 1
ATOM 799 C CA . ASP A 1 100 ? 7.321 8.365 -8.493 1.00 94.50 100 ASP A CA 1
ATOM 800 C C . ASP A 1 100 ? 7.945 7.009 -8.843 1.00 94.50 100 ASP A C 1
ATOM 802 O O . ASP A 1 100 ? 7.653 5.978 -8.230 1.00 94.50 100 ASP A O 1
ATOM 806 N N . THR A 1 101 ? 8.809 6.992 -9.858 1.00 93.50 101 THR A N 1
ATOM 807 C CA . THR A 1 101 ? 9.460 5.754 -10.304 1.00 93.50 101 THR A CA 1
ATOM 808 C C . THR A 1 101 ? 10.463 5.267 -9.270 1.00 93.50 101 THR A C 1
ATOM 810 O O . THR A 1 101 ? 11.340 6.003 -8.819 1.00 93.50 101 THR A O 1
ATOM 813 N N . VAL A 1 102 ? 10.377 3.982 -8.945 1.00 92.50 102 VAL A N 1
ATOM 814 C CA . VAL A 1 102 ? 11.312 3.321 -8.043 1.00 92.50 102 VAL A CA 1
ATOM 815 C C . VAL A 1 102 ? 12.588 2.998 -8.810 1.00 92.50 102 VAL A C 1
ATOM 817 O O . VAL A 1 102 ? 12.575 2.213 -9.758 1.00 92.50 102 VAL A O 1
ATOM 820 N N . ALA A 1 103 ? 13.703 3.584 -8.379 1.00 89.56 103 ALA A N 1
ATOM 821 C CA . ALA A 1 103 ? 15.014 3.333 -8.961 1.00 89.56 103 ALA A CA 1
ATOM 822 C C . ALA A 1 103 ? 15.527 1.936 -8.570 1.00 89.56 103 ALA A C 1
ATOM 824 O O . ALA A 1 103 ? 16.204 1.764 -7.555 1.00 89.56 103 A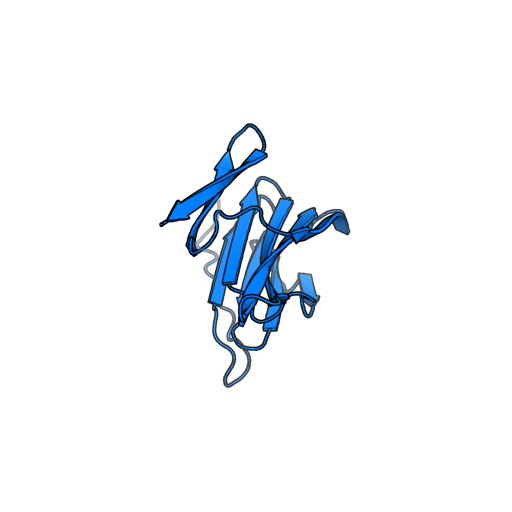LA A O 1
ATOM 825 N N . LEU A 1 104 ? 15.183 0.929 -9.373 1.00 89.19 104 LEU A N 1
ATOM 826 C CA . LEU A 1 104 ? 15.764 -0.409 -9.296 1.00 89.19 104 LEU A CA 1
ATOM 827 C C . LEU A 1 104 ? 16.823 -0.591 -10.390 1.00 89.19 104 LEU A C 1
ATOM 829 O O . LEU A 1 104 ? 16.628 -0.086 -11.497 1.00 89.19 104 LEU A O 1
ATOM 833 N N . PRO A 1 105 ? 17.918 -1.322 -10.112 1.00 88.44 105 PRO A N 1
ATOM 834 C CA . PRO A 1 105 ? 18.821 -1.780 -11.161 1.00 88.44 105 PRO A CA 1
ATOM 835 C C . PRO A 1 105 ? 18.083 -2.617 -12.211 1.00 88.44 105 PRO A C 1
ATOM 837 O O . PRO A 1 105 ? 17.100 -3.292 -11.893 1.00 88.44 105 PRO A O 1
ATOM 840 N N . ASP A 1 106 ? 18.583 -2.619 -13.444 1.00 86.12 106 ASP A N 1
ATOM 841 C CA . ASP A 1 106 ? 18.001 -3.423 -14.520 1.00 86.12 106 ASP A CA 1
ATOM 842 C C . ASP A 1 106 ? 17.974 -4.912 -14.150 1.00 86.12 106 ASP A C 1
ATOM 844 O O . ASP A 1 106 ? 18.950 -5.467 -13.644 1.00 86.12 106 ASP A O 1
ATOM 848 N N . GLY A 1 107 ? 16.827 -5.554 -14.381 1.00 85.12 107 GLY A N 1
ATOM 849 C CA . GLY A 1 107 ? 16.590 -6.958 -14.034 1.00 85.12 107 GLY A CA 1
ATOM 850 C C . GLY A 1 107 ? 16.366 -7.235 -12.542 1.00 85.12 107 GLY A C 1
ATOM 851 O O . GLY A 1 107 ? 15.940 -8.336 -12.202 1.00 85.12 107 GLY A O 1
ATOM 852 N N . ALA A 1 108 ? 16.582 -6.259 -11.654 1.00 90.00 108 ALA A N 1
ATOM 853 C CA . ALA A 1 108 ? 16.387 -6.458 -10.226 1.00 90.00 108 ALA A CA 1
ATOM 854 C C . ALA A 1 108 ? 14.902 -6.456 -9.839 1.00 90.00 108 ALA A C 1
ATOM 856 O O . ALA A 1 108 ? 14.071 -5.726 -10.381 1.00 90.00 108 ALA A O 1
ATOM 857 N N . THR A 1 109 ? 14.582 -7.235 -8.810 1.00 90.94 109 THR A N 1
ATOM 858 C CA . THR A 1 109 ? 13.258 -7.279 -8.185 1.00 90.94 109 THR A CA 1
ATOM 859 C C . THR A 1 109 ? 13.304 -6.647 -6.801 1.00 90.94 109 THR A C 1
ATOM 861 O O . THR A 1 109 ? 14.305 -6.727 -6.087 1.00 90.94 109 THR A O 1
ATOM 864 N N . LEU A 1 110 ? 12.217 -6.000 -6.383 1.00 92.12 110 LEU A N 1
ATOM 865 C CA . LEU A 1 110 ? 12.125 -5.486 -5.020 1.00 92.12 110 LEU A CA 1
ATOM 866 C C . LEU A 1 110 ? 11.978 -6.658 -4.037 1.00 92.12 110 LEU A C 1
ATOM 868 O O . LEU A 1 110 ? 11.035 -7.439 -4.143 1.00 92.12 110 LEU A O 1
ATOM 872 N N . LYS A 1 111 ? 12.880 -6.761 -3.055 1.00 93.31 111 LYS A N 1
ATOM 873 C CA . LYS A 1 111 ? 12.804 -7.782 -1.998 1.00 93.31 111 LYS A CA 1
ATOM 874 C C . LYS A 1 111 ? 12.047 -7.287 -0.774 1.00 93.31 111 LYS A C 1
ATOM 876 O O . LYS A 1 111 ? 11.246 -8.021 -0.205 1.00 93.31 111 LYS A O 1
ATOM 881 N N . SER A 1 112 ? 12.342 -6.066 -0.338 1.00 92.19 112 SER A N 1
ATOM 882 C CA . SER A 1 112 ? 11.698 -5.457 0.824 1.00 92.19 112 SER A CA 1
ATOM 883 C C . SER A 1 112 ? 11.751 -3.936 0.767 1.00 92.19 112 SER A C 1
ATOM 885 O O . SER A 1 112 ? 12.706 -3.359 0.244 1.00 92.19 112 SER A O 1
ATOM 887 N N . VAL A 1 113 ? 10.755 -3.309 1.385 1.00 94.94 113 VAL A N 1
ATOM 888 C CA . VAL A 1 113 ? 10.681 -1.871 1.654 1.00 94.94 113 VAL A CA 1
ATOM 889 C C . VAL A 1 113 ? 10.334 -1.668 3.121 1.00 94.94 113 VAL A C 1
ATOM 891 O O . VAL A 1 113 ? 9.538 -2.419 3.683 1.00 94.94 113 VAL A O 1
ATOM 894 N N . PHE A 1 114 ? 10.951 -0.678 3.748 1.00 93.12 114 PHE A N 1
ATOM 895 C CA . PHE A 1 114 ? 10.670 -0.290 5.124 1.00 93.12 114 PHE A CA 1
ATOM 896 C C . PHE A 1 114 ? 11.062 1.171 5.335 1.00 93.12 114 PHE A C 1
ATOM 898 O O . PHE A 1 114 ? 11.729 1.778 4.498 1.00 93.12 114 PHE A O 1
ATOM 905 N N . PHE A 1 115 ? 10.647 1.737 6.459 1.00 93.12 115 PHE A N 1
ATOM 906 C CA . PHE A 1 115 ? 11.111 3.042 6.905 1.00 93.12 115 PHE A CA 1
ATOM 907 C C . PHE A 1 115 ? 12.198 2.858 7.964 1.00 93.12 115 PHE A C 1
ATOM 909 O O . PHE A 1 115 ? 12.048 2.045 8.875 1.00 93.12 115 PHE A O 1
ATOM 916 N N . SER A 1 116 ? 13.287 3.605 7.831 1.00 91.19 116 SER A N 1
ATOM 917 C CA . SER A 1 116 ? 14.258 3.859 8.890 1.00 91.19 116 SER A CA 1
ATOM 918 C C . SER A 1 116 ? 13.930 5.181 9.589 1.00 91.19 116 SER A C 1
ATOM 920 O O . SER A 1 116 ? 13.048 5.929 9.163 1.00 91.19 116 SER A O 1
ATOM 922 N N . ASP A 1 117 ? 14.709 5.525 10.613 1.00 86.06 117 ASP A N 1
ATOM 923 C CA . ASP A 1 117 ? 14.619 6.832 11.273 1.00 86.06 117 ASP A CA 1
ATOM 924 C C . ASP A 1 117 ? 14.952 8.010 10.338 1.00 86.06 117 ASP A C 1
ATOM 926 O O . ASP A 1 117 ? 14.585 9.150 10.621 1.00 86.06 117 ASP A O 1
ATOM 930 N N . SER A 1 118 ? 15.641 7.746 9.221 1.00 86.00 118 SER A N 1
ATOM 931 C CA . SER A 1 118 ? 16.050 8.747 8.231 1.00 86.00 118 SER A CA 1
ATOM 932 C C . SER A 1 118 ? 15.182 8.776 6.969 1.00 86.00 118 SER A C 1
ATOM 934 O O . SER A 1 118 ? 15.374 9.663 6.138 1.00 86.00 118 SER A O 1
ATOM 936 N N . GLY A 1 119 ? 14.227 7.853 6.810 1.00 84.38 119 GLY A N 1
ATOM 937 C CA . GLY A 1 119 ? 13.299 7.843 5.677 1.00 84.38 119 GLY A CA 1
ATOM 938 C C . GLY A 1 119 ? 13.061 6.461 5.071 1.00 84.38 119 GLY A C 1
ATOM 939 O O . GLY A 1 119 ? 13.205 5.433 5.725 1.00 84.38 119 GLY A O 1
ATOM 940 N N . VAL A 1 120 ? 12.651 6.428 3.803 1.00 88.69 120 VAL A N 1
ATOM 941 C CA . VAL A 1 120 ? 12.347 5.176 3.092 1.00 88.69 120 VAL A CA 1
ATOM 942 C C . VAL A 1 120 ? 13.632 4.443 2.709 1.00 88.69 120 VAL A C 1
ATOM 944 O O . VAL A 1 120 ? 14.545 5.026 2.132 1.00 88.69 120 VAL A O 1
ATOM 947 N N . CYS A 1 121 ? 13.669 3.140 2.981 1.00 87.94 121 CYS A N 1
ATOM 948 C CA . CYS A 1 121 ? 14.751 2.231 2.622 1.00 87.94 121 CYS A CA 1
ATOM 949 C C . CYS A 1 121 ? 14.229 1.116 1.704 1.00 87.94 121 CYS A C 1
ATOM 951 O O . CYS A 1 121 ? 13.197 0.496 1.978 1.00 87.94 121 CYS A O 1
ATOM 953 N N . LEU A 1 122 ? 14.969 0.835 0.627 1.00 89.44 122 LEU A N 1
ATOM 954 C CA . LEU A 1 122 ? 14.643 -0.194 -0.364 1.00 89.44 122 LEU A CA 1
ATOM 955 C C . LEU A 1 122 ? 15.768 -1.216 -0.456 1.00 89.44 122 LEU A C 1
ATOM 957 O O . LEU A 1 122 ? 16.938 -0.849 -0.538 1.00 89.44 122 LEU A O 1
ATOM 961 N N . HIS A 1 123 ? 15.410 -2.498 -0.482 1.00 89.38 123 HIS A N 1
ATOM 962 C CA . HIS A 1 123 ? 16.368 -3.582 -0.665 1.00 89.38 123 HIS A CA 1
ATOM 963 C C . HIS A 1 123 ? 16.052 -4.346 -1.960 1.00 89.38 123 HIS A C 1
ATOM 965 O O . HIS A 1 123 ? 15.063 -5.089 -2.005 1.00 89.38 123 HIS A O 1
ATOM 971 N N . PRO A 1 124 ? 16.850 -4.158 -3.025 1.00 84.38 124 PRO A N 1
ATOM 972 C CA . PRO A 1 124 ? 16.705 -4.911 -4.263 1.00 84.38 124 PRO A CA 1
ATOM 973 C C . PRO A 1 124 ? 17.288 -6.324 -4.130 1.00 84.38 124 PRO A C 1
ATOM 975 O O . PRO A 1 124 ? 18.202 -6.573 -3.342 1.00 84.38 124 PRO A O 1
ATOM 978 N N . LYS A 1 125 ? 16.770 -7.251 -4.932 1.00 83.94 125 LYS A N 1
ATOM 979 C CA . LYS A 1 125 ? 17.349 -8.569 -5.185 1.00 83.94 125 LYS A CA 1
ATOM 980 C C . LYS A 1 125 ? 17.717 -8.651 -6.675 1.00 83.94 125 LYS A C 1
ATOM 982 O O . LYS A 1 125 ? 16.836 -8.361 -7.488 1.00 83.94 125 LYS A O 1
ATOM 987 N N . PRO A 1 126 ? 18.971 -8.999 -7.015 1.00 77.88 126 PRO A N 1
ATOM 988 C CA . PRO A 1 126 ? 19.382 -9.207 -8.400 1.00 77.88 126 PRO A CA 1
ATOM 989 C C . PRO A 1 126 ? 18.666 -10.401 -9.038 1.00 77.88 126 PRO A C 1
ATOM 991 O O . PRO A 1 126 ? 18.175 -11.283 -8.287 1.00 77.88 126 PRO A O 1
#